Protein AF-A0A3N5UHP5-F1 (afdb_monomer_lite)

Foldseek 3Di:
DQQDDDPLPQQAQSNWWQKQNATDRPSPDDPVVSVPIDIGWLVNQAPDDVGHHLLVVLCVVLVVDDPSRQVRRLSNLLVSVCVVPLQDDLVSSVVSCNRHDDDPDPCPSNSRSSNSSSVVVD

Sequence (122 aa):
TGTHVGCEHGVCGACTILFDGESMRSCLIFAVQADGHQIRTVEGLAKDKDNLHPLQQSFWEAHGLQCGYCTPGILMTLIPFLEQNPHPTEDDIRHALSGNLCRCTGYQHIVDAVKLAAEKMR

Radius of gyration: 13.66 Å; chains: 1; bounding box: 38×26×30 Å

Structure (mmCIF, N/CA/C/O backbone):
data_AF-A0A3N5UHP5-F1
#
_entry.id   AF-A0A3N5UHP5-F1
#
loop_
_atom_site.group_PDB
_atom_site.id
_atom_site.type_symbol
_atom_site.label_atom_id
_atom_site.label_alt_id
_atom_site.label_comp_id
_atom_site.label_asym_id
_atom_site.label_entity_id
_atom_site.label_seq_id
_atom_site.pdbx_PDB_ins_code
_atom_site.Cartn_x
_atom_site.Cartn_y
_atom_site.Cartn_z
_atom_site.occupancy
_atom_site.B_iso_or_equiv
_atom_site.auth_seq_id
_atom_site.auth_comp_id
_atom_site.auth_asym_id
_atom_site.auth_atom_id
_atom_site.pdbx_PDB_model_num
ATOM 1 N N . THR A 1 1 ? -10.039 10.467 4.864 1.00 86.94 1 THR A N 1
ATOM 2 C CA . THR A 1 1 ? -10.816 9.721 3.848 1.00 86.94 1 THR A CA 1
ATOM 3 C C . THR A 1 1 ? -9.875 9.189 2.776 1.00 86.94 1 THR A C 1
ATOM 5 O O . THR A 1 1 ? -10.034 9.508 1.607 1.00 86.94 1 THR A O 1
ATOM 8 N N . GLY A 1 2 ? -8.859 8.418 3.172 1.00 96.69 2 GLY A N 1
ATOM 9 C CA . GLY A 1 2 ? -7.770 7.974 2.302 1.00 96.69 2 GLY A CA 1
ATOM 10 C C . GLY A 1 2 ? -8.020 6.635 1.612 1.00 96.69 2 GLY A C 1
ATOM 11 O O . GLY A 1 2 ? -7.409 6.363 0.590 1.00 96.69 2 GLY A O 1
ATOM 12 N N . THR A 1 3 ? -8.926 5.796 2.114 1.00 98.50 3 THR A N 1
ATOM 13 C CA . THR A 1 3 ? -9.341 4.591 1.372 1.00 98.50 3 THR A CA 1
ATOM 14 C C . THR A 1 3 ? -10.289 5.007 0.248 1.00 98.50 3 THR A C 1
ATOM 16 O O . THR A 1 3 ? -11.308 5.645 0.516 1.00 98.50 3 THR A O 1
ATOM 19 N N . HIS A 1 4 ? -9.959 4.675 -1.002 1.00 98.62 4 HIS A N 1
ATOM 20 C CA . HIS A 1 4 ? -10.664 5.187 -2.179 1.00 98.62 4 HIS A CA 1
ATOM 21 C C . HIS A 1 4 ? -11.450 4.109 -2.935 1.00 98.62 4 HIS A C 1
ATOM 23 O O . HIS A 1 4 ? -11.093 2.932 -2.944 1.00 98.62 4 HIS A O 1
ATOM 29 N N . VAL A 1 5 ? -12.494 4.534 -3.650 1.00 98.25 5 VAL A N 1
ATOM 30 C CA . VAL A 1 5 ? -13.303 3.679 -4.527 1.00 98.25 5 VAL A CA 1
ATOM 31 C C . VAL A 1 5 ? -12.918 3.941 -5.981 1.00 98.25 5 VAL A C 1
ATOM 33 O O . VAL A 1 5 ? -13.265 4.974 -6.535 1.00 98.25 5 VAL A O 1
ATOM 36 N N . GLY A 1 6 ? -12.190 3.010 -6.603 1.00 97.88 6 GLY A N 1
ATOM 37 C CA . GLY A 1 6 ? -11.745 3.167 -7.996 1.00 97.88 6 GLY A CA 1
ATOM 38 C C . GLY A 1 6 ? -12.498 2.330 -9.034 1.00 97.88 6 GLY A C 1
ATOM 39 O O . GLY A 1 6 ? -12.565 2.729 -10.190 1.00 97.88 6 GLY A O 1
ATOM 40 N N . CYS A 1 7 ? -13.017 1.156 -8.657 1.00 98.06 7 CYS A N 1
ATOM 41 C CA . CYS A 1 7 ? -13.576 0.198 -9.624 1.00 98.06 7 CYS A CA 1
ATOM 42 C C . CYS A 1 7 ? -14.786 -0.612 -9.128 1.00 98.06 7 CYS A C 1
ATOM 44 O O . CYS A 1 7 ? -15.544 -1.097 -9.951 1.00 98.06 7 CYS A O 1
ATOM 46 N N . GLU A 1 8 ? -14.946 -0.797 -7.809 1.00 95.88 8 GLU A N 1
ATOM 47 C CA . GLU A 1 8 ? -16.082 -1.525 -7.193 1.00 95.88 8 GLU A CA 1
ATOM 48 C C . GL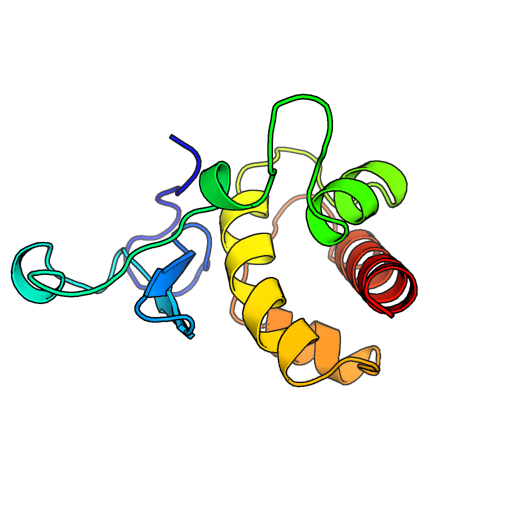U A 1 8 ? -16.180 -3.038 -7.485 1.00 95.88 8 GLU A C 1
ATOM 50 O O . GLU A 1 8 ? -17.163 -3.680 -7.140 1.00 95.88 8 GLU A O 1
ATOM 55 N N . HIS A 1 9 ? -15.137 -3.642 -8.057 1.00 97.12 9 HIS A N 1
ATOM 56 C CA . HIS A 1 9 ? -15.098 -5.075 -8.395 1.00 97.12 9 HIS A CA 1
ATOM 57 C C . HIS A 1 9 ? -13.727 -5.725 -8.114 1.00 97.12 9 HIS A C 1
ATOM 59 O O . HIS A 1 9 ? -13.351 -6.719 -8.725 1.00 97.12 9 HIS A O 1
ATOM 65 N N . GLY A 1 10 ? -12.945 -5.142 -7.195 1.00 97.31 10 GLY A N 1
ATOM 66 C CA . GLY A 1 10 ? -11.691 -5.719 -6.679 1.00 97.31 10 GLY A CA 1
ATOM 67 C C . GLY A 1 10 ? -10.435 -5.575 -7.545 1.00 97.31 10 GLY A C 1
ATOM 68 O O . GLY A 1 10 ? -9.342 -5.867 -7.059 1.00 97.31 10 GLY A O 1
ATOM 69 N N . VAL A 1 11 ? -10.558 -5.084 -8.781 1.00 98.06 11 VAL A N 1
ATOM 70 C CA . VAL A 1 11 ? -9.462 -5.065 -9.767 1.00 98.06 11 VAL A CA 1
ATOM 71 C C . VAL A 1 11 ? -8.389 -4.011 -9.471 1.00 98.06 11 VAL A C 1
ATOM 73 O O . VAL A 1 11 ? -7.203 -4.307 -9.545 1.00 98.06 11 VAL A O 1
ATOM 76 N N . CYS A 1 12 ? -8.771 -2.768 -9.150 1.00 98.50 12 CYS A N 1
ATOM 77 C CA . CYS A 1 12 ? -7.809 -1.654 -9.120 1.00 98.50 12 CYS A CA 1
ATOM 78 C C . CYS A 1 12 ? -6.958 -1.547 -7.846 1.00 98.50 12 CYS A C 1
ATOM 80 O O . CYS A 1 12 ? -5.952 -0.845 -7.847 1.00 98.50 12 CYS A O 1
ATOM 82 N N . GLY A 1 13 ? -7.397 -2.150 -6.741 1.00 98.62 13 GLY A N 1
ATOM 83 C CA . GLY A 1 13 ?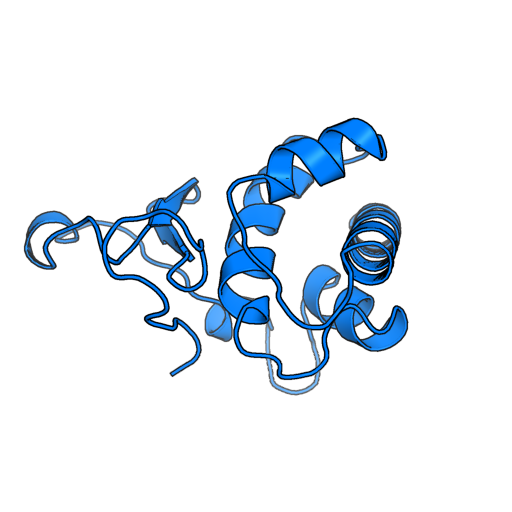 -6.711 -2.084 -5.448 1.00 98.62 13 GLY A CA 1
ATOM 84 C C . GLY A 1 13 ? -6.713 -0.743 -4.703 1.00 98.62 13 GLY A C 1
ATOM 85 O O . GLY A 1 13 ? -6.249 -0.694 -3.567 1.00 98.62 13 GLY A O 1
ATOM 86 N N . ALA A 1 14 ? -7.321 0.322 -5.233 1.00 98.81 14 ALA A N 1
ATOM 87 C CA . ALA A 1 14 ? -7.400 1.622 -4.543 1.00 98.81 14 ALA A CA 1
ATOM 88 C C . ALA A 1 14 ? -8.141 1.576 -3.184 1.00 98.81 14 ALA A C 1
ATOM 90 O O . ALA A 1 14 ? -7.926 2.432 -2.328 1.00 98.81 14 ALA A O 1
ATOM 91 N N . CYS A 1 15 ? -8.980 0.556 -2.984 1.00 98.75 15 CYS A N 1
ATOM 92 C CA . CYS A 1 15 ? -9.781 0.338 -1.777 1.00 98.75 15 CYS A CA 1
ATOM 93 C C . CYS A 1 15 ? -9.096 -0.554 -0.725 1.00 98.75 15 CYS A C 1
ATOM 95 O O . CYS A 1 15 ? -9.767 -1.028 0.194 1.00 98.75 15 CYS A O 1
ATOM 97 N N . THR A 1 16 ? -7.807 -0.863 -0.890 1.00 98.88 16 THR A N 1
ATOM 98 C CA . THR A 1 16 ? -7.113 -1.806 -0.001 1.00 98.88 16 THR A CA 1
ATOM 99 C C . THR A 1 16 ? -6.978 -1.247 1.408 1.00 98.88 16 THR A C 1
ATOM 101 O O . THR A 1 16 ? -6.523 -0.121 1.599 1.00 98.88 16 THR A O 1
ATOM 104 N N . ILE A 1 17 ? -7.353 -2.073 2.375 1.00 98.75 17 ILE A N 1
ATOM 105 C CA . ILE A 1 17 ? -7.191 -1.874 3.817 1.00 98.75 17 ILE A CA 1
ATOM 106 C C . ILE A 1 17 ? -6.407 -3.059 4.386 1.00 98.75 17 ILE A C 1
ATOM 108 O O . ILE A 1 17 ? -6.236 -4.062 3.691 1.00 98.75 17 ILE A O 1
ATOM 112 N N . LEU A 1 18 ? -5.975 -2.968 5.643 1.00 98.69 18 LEU A N 1
ATOM 113 C CA . LEU A 1 18 ? -5.608 -4.156 6.412 1.00 98.69 18 LEU A CA 1
ATOM 114 C C . LEU A 1 18 ? -6.812 -4.607 7.227 1.00 98.69 18 LEU A C 1
ATOM 116 O O . LEU A 1 18 ? -7.406 -3.796 7.940 1.00 98.69 18 LEU A O 1
ATOM 120 N N . PHE A 1 19 ? -7.140 -5.884 7.108 1.00 98.44 19 PHE A N 1
ATOM 121 C CA . PHE A 1 19 ? -8.202 -6.575 7.819 1.00 98.44 19 PHE A CA 1
ATOM 122 C C . PHE A 1 19 ? -7.544 -7.709 8.607 1.00 98.44 19 PHE A C 1
ATOM 124 O O . PHE A 1 19 ? -7.004 -8.635 8.009 1.00 98.44 19 PHE A O 1
ATOM 131 N N . ASP A 1 20 ? -7.488 -7.569 9.931 1.00 97.81 20 ASP A N 1
ATOM 132 C CA . ASP A 1 20 ? -6.703 -8.427 10.833 1.00 97.81 20 ASP A CA 1
ATOM 133 C C . ASP A 1 20 ? -5.226 -8.573 10.420 1.00 97.81 20 ASP A C 1
ATOM 135 O O . ASP A 1 20 ? -4.623 -9.637 10.515 1.00 97.81 20 ASP A O 1
ATOM 139 N N . GLY A 1 21 ? -4.634 -7.475 9.942 1.00 97.06 21 GLY A N 1
ATOM 140 C CA . GLY A 1 21 ? -3.235 -7.430 9.500 1.00 97.06 21 GLY A CA 1
ATOM 141 C C . GLY A 1 21 ? -3.007 -7.844 8.043 1.00 97.06 21 GLY A C 1
ATOM 142 O O . GLY A 1 21 ? -1.960 -7.520 7.494 1.00 97.06 21 GLY A O 1
ATOM 143 N N . GLU A 1 22 ? -3.994 -8.447 7.379 1.00 97.06 22 GLU A N 1
ATOM 144 C CA . GLU A 1 22 ? -3.882 -8.897 5.988 1.00 97.06 22 GLU A CA 1
ATOM 145 C C . GLU A 1 22 ? -4.476 -7.888 5.001 1.00 97.06 22 GLU A C 1
ATOM 147 O O . GLU A 1 22 ? -5.495 -7.244 5.264 1.00 97.06 22 GLU A O 1
ATOM 152 N N . SER A 1 23 ? -3.863 -7.746 3.823 1.00 97.62 23 SER A N 1
ATOM 153 C CA . SER A 1 23 ? -4.367 -6.825 2.798 1.00 97.62 23 SER A CA 1
ATOM 154 C C . SER A 1 23 ? -5.680 -7.330 2.185 1.00 97.62 23 SER A C 1
ATOM 156 O O . SER A 1 23 ? -5.746 -8.449 1.679 1.00 97.62 23 SER A O 1
ATOM 158 N N . MET A 1 24 ? -6.725 -6.497 2.183 1.00 97.88 24 MET A N 1
ATOM 159 C CA . MET A 1 24 ? -8.058 -6.875 1.698 1.00 97.88 24 MET A CA 1
ATOM 160 C C . MET A 1 24 ? -8.734 -5.752 0.902 1.00 97.88 24 MET A C 1
ATOM 162 O O . MET A 1 24 ? -8.559 -4.564 1.178 1.00 97.88 24 MET A O 1
ATOM 166 N N . ARG A 1 25 ? -9.548 -6.123 -0.097 1.00 98.38 25 ARG A N 1
ATOM 167 C CA . ARG A 1 25 ? -10.371 -5.185 -0.878 1.00 98.38 25 ARG A CA 1
ATOM 168 C C . ARG A 1 25 ? -11.627 -4.805 -0.102 1.00 98.38 25 ARG A C 1
ATOM 170 O O . ARG A 1 25 ? -12.580 -5.577 -0.075 1.00 98.38 25 ARG A O 1
ATOM 177 N N . SER A 1 26 ? -11.677 -3.589 0.438 1.00 98.44 26 SER A N 1
ATOM 178 C CA . SER A 1 26 ? -12.860 -3.147 1.193 1.00 98.44 26 SER A CA 1
ATOM 179 C C . SER A 1 26 ? -14.137 -3.077 0.341 1.00 98.44 26 SER A C 1
ATOM 181 O O . SER A 1 26 ? -15.225 -3.285 0.860 1.00 98.44 26 SER A O 1
ATOM 183 N N . CYS A 1 27 ? -14.026 -2.870 -0.979 1.00 98.38 27 CYS A N 1
ATOM 184 C CA . CYS A 1 27 ? -15.196 -2.861 -1.871 1.00 98.38 27 CYS A CA 1
ATOM 185 C C . CYS A 1 27 ? -15.869 -4.232 -2.068 1.00 98.38 27 CYS A C 1
ATOM 187 O O . CYS A 1 27 ? -16.943 -4.283 -2.656 1.00 98.38 27 CYS A O 1
ATOM 189 N N . LEU A 1 28 ? -15.250 -5.329 -1.614 1.00 98.00 28 LEU A N 1
ATOM 190 C CA . LEU A 1 28 ? -15.770 -6.693 -1.770 1.00 98.00 28 LEU A CA 1
ATOM 191 C C . LEU A 1 28 ? -16.234 -7.323 -0.450 1.00 98.00 28 LEU A C 1
ATOM 193 O O . LEU A 1 28 ? -16.516 -8.519 -0.418 1.00 98.00 28 LEU A O 1
ATOM 197 N N . ILE A 1 29 ? -16.314 -6.541 0.626 1.00 97.31 29 ILE A N 1
ATOM 198 C CA . ILE A 1 29 ? -16.825 -6.999 1.919 1.00 97.31 29 ILE A CA 1
ATOM 199 C C . ILE A 1 29 ? -18.025 -6.157 2.332 1.00 97.31 29 ILE A C 1
ATOM 201 O O . ILE A 1 29 ? -18.070 -4.946 2.110 1.00 97.31 29 ILE A O 1
ATOM 205 N N . PHE A 1 30 ? -19.007 -6.791 2.963 1.00 98.00 30 PHE A N 1
ATOM 206 C CA . PHE A 1 30 ? -20.083 -6.061 3.616 1.00 98.00 30 PHE A CA 1
ATOM 207 C C . PHE A 1 30 ? -19.615 -5.535 4.969 1.00 98.00 30 PHE A C 1
ATOM 209 O O . PHE A 1 30 ? -18.896 -6.216 5.694 1.00 98.00 30 PHE A O 1
ATOM 216 N N . ALA A 1 31 ? -20.104 -4.359 5.363 1.00 98.00 31 ALA A N 1
ATOM 217 C CA . ALA A 1 31 ? -19.758 -3.765 6.654 1.00 98.00 31 ALA A CA 1
ATOM 218 C C . ALA A 1 31 ? -20.089 -4.687 7.844 1.00 98.00 31 ALA A C 1
ATOM 220 O O . ALA A 1 31 ? -19.325 -4.750 8.797 1.00 98.00 31 ALA A O 1
ATOM 221 N N . VAL A 1 32 ? -21.181 -5.460 7.769 1.00 98.25 32 VAL A N 1
ATOM 222 C CA . VAL A 1 32 ? -21.550 -6.435 8.815 1.00 98.25 32 VAL A CA 1
ATOM 223 C C . VAL A 1 32 ? -20.540 -7.578 8.953 1.00 98.25 32 VAL A C 1
ATOM 225 O O . VAL A 1 32 ? -20.389 -8.130 10.033 1.00 98.25 32 VAL A O 1
ATOM 228 N N . GLN A 1 33 ? -19.815 -7.922 7.884 1.00 98.00 33 GLN A N 1
ATOM 229 C CA . GLN A 1 33 ? -18.763 -8.941 7.941 1.00 98.00 33 GLN A CA 1
ATOM 230 C C . GLN A 1 33 ? -17.497 -8.428 8.631 1.00 98.00 33 GLN A C 1
ATOM 232 O O . GLN A 1 33 ? -16.642 -9.230 8.974 1.00 98.00 33 GLN A O 1
ATOM 237 N N . ALA A 1 34 ? -17.367 -7.112 8.821 1.00 97.69 34 ALA A N 1
ATOM 238 C CA . ALA A 1 34 ? -16.264 -6.509 9.556 1.00 97.69 34 ALA A CA 1
ATOM 239 C C . ALA A 1 34 ? -16.527 -6.409 11.068 1.00 97.69 34 ALA A C 1
ATOM 241 O O . ALA A 1 34 ? -15.669 -5.912 11.796 1.00 97.69 34 ALA A O 1
ATOM 242 N N . ASP A 1 35 ? -17.698 -6.841 11.548 1.00 98.19 35 ASP A N 1
ATOM 243 C CA . ASP A 1 35 ? -18.005 -6.813 12.976 1.00 98.19 35 ASP A CA 1
ATOM 244 C C . ASP A 1 35 ? -17.016 -7.686 13.764 1.00 98.19 35 ASP A C 1
ATOM 246 O O . ASP A 1 35 ? -16.731 -8.822 13.388 1.00 98.19 35 ASP A O 1
ATOM 250 N N . GLY A 1 36 ? -16.454 -7.131 14.838 1.00 98.19 36 GLY A N 1
ATOM 251 C CA . GLY A 1 36 ? -15.427 -7.785 15.656 1.00 98.19 36 GLY A CA 1
ATOM 252 C C . GLY A 1 36 ? -14.012 -7.856 15.057 1.00 98.19 36 GLY A C 1
ATOM 253 O O . GLY A 1 36 ? -13.107 -8.298 15.762 1.00 98.19 36 GLY A O 1
ATOM 254 N N . HIS A 1 37 ? -13.791 -7.397 13.821 1.00 98.44 37 HIS A N 1
ATOM 255 C CA . HIS A 1 37 ? -12.482 -7.438 13.158 1.00 98.44 37 HIS A CA 1
ATOM 256 C C . HIS A 1 37 ? -11.695 -6.129 13.285 1.00 98.44 37 HIS A C 1
ATOM 258 O O . HIS A 1 37 ? -12.257 -5.037 13.408 1.00 98.44 37 HIS A O 1
ATOM 264 N N . GLN A 1 38 ? -10.364 -6.222 13.224 1.00 98.31 38 GLN A N 1
ATOM 265 C CA . GLN A 1 38 ? -9.494 -5.054 13.267 1.00 98.31 38 GLN A CA 1
ATOM 266 C C . GLN A 1 38 ? -9.248 -4.511 11.857 1.00 98.31 38 GLN A C 1
ATOM 268 O O . GLN A 1 38 ? -8.665 -5.179 11.005 1.00 98.31 38 GLN A O 1
ATOM 273 N N . ILE A 1 39 ? -9.611 -3.245 11.636 1.00 98.31 39 ILE A N 1
ATOM 274 C CA . ILE A 1 39 ? -9.321 -2.530 10.390 1.00 98.31 39 ILE A CA 1
ATOM 275 C C . ILE A 1 39 ? -8.234 -1.481 10.621 1.00 98.31 39 ILE A C 1
ATOM 277 O O . ILE A 1 39 ? -8.330 -0.657 11.532 1.00 98.31 39 ILE A O 1
ATOM 281 N N . ARG A 1 40 ? -7.230 -1.453 9.740 1.00 98.31 40 ARG A N 1
ATOM 282 C CA . ARG A 1 40 ? -6.255 -0.356 9.639 1.00 98.31 40 ARG A CA 1
ATOM 283 C C . ARG A 1 40 ? -6.227 0.193 8.215 1.00 98.31 40 ARG A C 1
ATOM 285 O O . ARG A 1 40 ? -6.180 -0.558 7.243 1.00 98.31 40 ARG A O 1
ATOM 292 N N . THR A 1 41 ? -6.230 1.517 8.097 1.00 98.62 41 THR A N 1
ATOM 293 C CA . THR A 1 41 ? -6.151 2.247 6.823 1.00 98.62 41 THR A CA 1
ATOM 294 C C . THR A 1 41 ? -4.851 3.047 6.734 1.00 98.62 41 THR A C 1
ATOM 296 O O . THR A 1 41 ? -4.054 3.063 7.677 1.00 98.62 41 THR A O 1
ATOM 299 N N . VAL A 1 42 ? -4.640 3.745 5.611 1.00 98.31 42 VAL A N 1
ATOM 300 C CA . VAL A 1 42 ? -3.439 4.569 5.382 1.00 98.31 42 VAL A CA 1
ATOM 301 C C . VAL A 1 42 ? -3.245 5.641 6.460 1.00 98.31 42 VAL A C 1
ATOM 303 O O . VAL A 1 42 ? -2.113 5.958 6.820 1.00 98.31 42 VAL A O 1
ATOM 306 N N . GLU A 1 43 ? -4.338 6.173 7.014 1.00 97.56 43 GLU A N 1
ATOM 307 C CA . GLU A 1 43 ? -4.302 7.158 8.096 1.00 97.56 43 GLU A CA 1
ATOM 308 C C . GLU A 1 43 ? -3.658 6.609 9.376 1.00 97.56 43 GLU A C 1
ATOM 310 O O . GLU A 1 43 ? -3.118 7.380 10.161 1.00 97.56 43 GLU A O 1
ATOM 315 N N . GLY A 1 44 ? -3.675 5.288 9.572 1.00 96.75 44 GLY A N 1
ATOM 316 C CA . GLY A 1 44 ? -3.072 4.625 10.726 1.00 96.75 44 GLY A CA 1
ATOM 317 C C . GLY A 1 44 ? -1.599 4.247 10.549 1.00 96.75 44 GLY A C 1
ATOM 318 O O . GLY A 1 44 ? -1.079 3.505 11.382 1.00 96.75 44 GLY A O 1
ATOM 319 N N . LEU A 1 45 ? -0.933 4.646 9.457 1.00 96.31 45 LEU A N 1
ATOM 320 C CA . LEU A 1 45 ? 0.477 4.306 9.214 1.00 96.31 45 LEU A CA 1
ATOM 321 C C . LEU A 1 45 ? 1.450 5.219 9.961 1.00 96.31 45 LEU A C 1
ATOM 323 O O . LEU A 1 45 ? 2.382 4.724 10.593 1.00 96.31 45 LEU A O 1
ATOM 327 N N . ALA A 1 46 ? 1.233 6.530 9.885 1.00 94.94 46 ALA A N 1
ATOM 328 C CA . ALA A 1 46 ? 2.063 7.507 10.573 1.00 94.94 46 ALA A CA 1
ATOM 329 C C . ALA A 1 46 ? 1.761 7.492 12.079 1.00 94.94 46 ALA A C 1
ATOM 331 O O . ALA A 1 46 ? 0.606 7.332 12.480 1.00 94.94 46 ALA A O 1
ATOM 332 N N . LYS A 1 47 ? 2.789 7.674 12.917 1.00 87.81 47 LYS A N 1
ATOM 333 C CA . LYS A 1 47 ? 2.590 7.806 14.374 1.00 87.81 47 LYS A CA 1
ATOM 334 C C . LYS A 1 47 ? 1.919 9.137 14.715 1.00 87.81 47 LYS A C 1
ATOM 336 O O . LYS A 1 47 ? 1.078 9.199 15.607 1.00 87.81 47 LYS A O 1
ATOM 341 N N . ASP A 1 48 ? 2.296 10.181 13.984 1.00 91.25 48 ASP A N 1
ATOM 342 C CA . ASP A 1 48 ? 1.772 11.539 14.080 1.00 91.25 48 ASP A CA 1
ATOM 343 C C . ASP A 1 48 ? 2.034 12.296 12.760 1.00 91.25 48 ASP A C 1
ATOM 345 O O . ASP A 1 48 ? 2.387 11.691 11.747 1.00 91.25 48 ASP A O 1
ATOM 349 N N . LYS A 1 49 ? 1.818 13.618 12.746 1.00 84.25 49 LYS A N 1
ATOM 350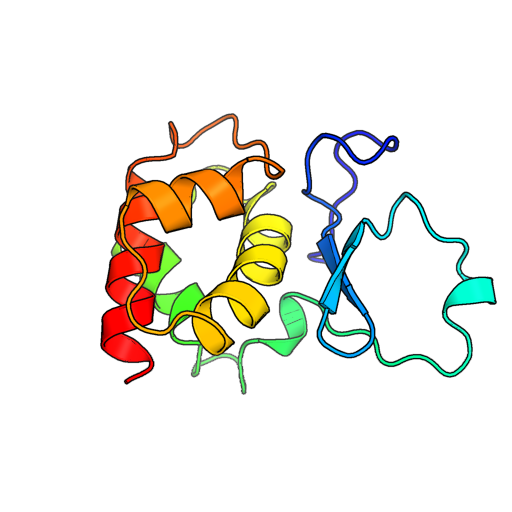 C CA . LYS A 1 49 ? 1.946 14.452 11.539 1.00 84.25 49 LYS A CA 1
ATOM 351 C C . LYS A 1 49 ? 3.381 14.600 11.029 1.00 84.25 49 LYS A C 1
ATOM 353 O O . LYS A 1 49 ? 3.552 14.854 9.841 1.00 84.25 49 LYS A O 1
ATOM 358 N N . ASP A 1 50 ? 4.366 14.452 11.906 1.00 90.00 50 ASP A N 1
ATOM 359 C CA . ASP A 1 50 ? 5.777 14.693 11.608 1.00 90.00 50 ASP A CA 1
ATOM 360 C C . ASP A 1 50 ? 6.548 13.373 11.431 1.00 90.00 50 ASP A C 1
ATOM 362 O O . ASP A 1 50 ? 7.621 13.343 10.832 1.00 90.00 50 ASP A O 1
ATOM 366 N N . ASN A 1 51 ? 5.977 12.259 11.900 1.00 93.44 51 ASN A N 1
ATOM 367 C CA . ASN A 1 51 ? 6.581 10.931 11.872 1.00 93.44 51 ASN A CA 1
ATOM 368 C C . ASN A 1 51 ? 5.828 9.987 10.924 1.00 93.44 51 ASN A C 1
ATOM 370 O O . ASN A 1 51 ? 5.026 9.141 11.345 1.00 93.44 51 ASN A O 1
ATOM 374 N N . LEU A 1 52 ? 6.124 10.122 9.627 1.00 96.50 52 LEU A N 1
ATOM 375 C CA . LEU A 1 52 ? 5.645 9.213 8.586 1.00 96.50 52 LEU A CA 1
ATOM 376 C C . LEU A 1 52 ? 6.206 7.798 8.770 1.00 96.50 52 LEU A C 1
ATOM 378 O O . LEU A 1 52 ? 7.347 7.602 9.190 1.00 96.50 52 LEU A O 1
ATOM 382 N N . HIS A 1 53 ? 5.415 6.796 8.386 1.00 97.50 53 HIS A N 1
ATOM 383 C CA . HIS A 1 53 ? 5.919 5.430 8.264 1.00 97.50 53 HIS A CA 1
ATOM 384 C C . HIS A 1 53 ? 7.068 5.383 7.236 1.00 97.50 53 HIS A C 1
ATOM 386 O O . HIS A 1 53 ? 6.950 6.058 6.206 1.00 97.50 53 HIS A O 1
ATOM 392 N N . PRO A 1 54 ? 8.128 4.564 7.417 1.00 97.81 54 PRO A N 1
ATOM 393 C CA . PRO A 1 54 ? 9.235 4.471 6.458 1.00 97.81 54 PRO A CA 1
ATOM 394 C C . PRO A 1 54 ? 8.780 4.289 5.006 1.00 97.81 54 PRO A C 1
ATOM 396 O O . PRO A 1 54 ? 9.295 4.941 4.106 1.00 97.81 54 PRO A O 1
ATOM 399 N N . LEU A 1 55 ? 7.738 3.484 4.785 1.00 98.00 55 LEU A N 1
ATOM 400 C CA . LEU A 1 55 ? 7.121 3.315 3.468 1.00 98.00 55 LEU A CA 1
ATOM 401 C C . LEU A 1 55 ? 6.497 4.608 2.903 1.00 98.00 55 LEU A C 1
ATOM 403 O O . LEU A 1 55 ? 6.710 4.926 1.737 1.00 98.00 55 LEU A O 1
ATOM 407 N N . GLN A 1 56 ? 5.755 5.377 3.709 1.00 98.31 56 GLN A N 1
ATOM 408 C CA . GLN A 1 56 ? 5.191 6.666 3.278 1.00 98.31 56 GLN A CA 1
ATOM 409 C C . GLN A 1 56 ? 6.304 7.660 2.931 1.00 98.31 56 GLN A C 1
ATOM 411 O O . GLN A 1 56 ? 6.250 8.318 1.893 1.00 98.31 56 GLN A O 1
ATOM 416 N N . GLN A 1 57 ? 7.333 7.719 3.778 1.00 98.06 57 GLN A N 1
ATOM 417 C CA . GLN A 1 57 ? 8.501 8.567 3.581 1.00 98.06 57 GLN A CA 1
ATOM 418 C C . GLN A 1 57 ? 9.239 8.211 2.281 1.00 98.06 57 GLN A C 1
ATOM 420 O O . GLN A 1 57 ? 9.568 9.092 1.491 1.00 98.06 57 GLN A O 1
ATOM 425 N N . SER A 1 58 ? 9.452 6.922 2.009 1.00 98.69 58 SER A N 1
ATOM 426 C CA . SER A 1 58 ? 10.108 6.472 0.778 1.00 98.69 58 SER A CA 1
ATOM 427 C C . SER A 1 58 ? 9.297 6.771 -0.483 1.00 98.69 58 SER A C 1
ATOM 429 O O . SER A 1 58 ? 9.884 7.092 -1.512 1.00 98.69 58 SER A O 1
ATOM 431 N N . PHE A 1 59 ? 7.961 6.725 -0.427 1.00 98.62 59 PHE A N 1
ATOM 432 C CA . PHE A 1 59 ? 7.116 7.154 -1.550 1.00 98.62 59 PHE A CA 1
ATOM 433 C C . PHE A 1 59 ? 7.270 8.645 -1.852 1.00 98.62 59 PHE A C 1
ATOM 435 O O . PHE A 1 59 ? 7.250 9.030 -3.020 1.00 98.62 59 PHE A O 1
ATOM 442 N N . TRP A 1 60 ? 7.428 9.479 -0.824 1.00 97.88 60 TRP A N 1
ATOM 443 C CA . TRP A 1 60 ? 7.697 10.902 -1.011 1.00 97.88 60 TRP A CA 1
ATOM 444 C C . TRP A 1 60 ? 9.078 11.138 -1.635 1.00 97.88 60 TRP A C 1
ATOM 446 O O . TRP A 1 60 ? 9.176 11.814 -2.658 1.00 97.88 60 TRP A O 1
ATOM 456 N N . GLU A 1 61 ? 10.124 10.526 -1.076 1.00 98.56 61 GLU A N 1
ATOM 457 C CA . GLU A 1 61 ? 11.511 10.711 -1.524 1.00 98.56 61 GLU A CA 1
ATOM 458 C C . GLU A 1 61 ? 11.778 10.168 -2.931 1.00 98.56 61 GLU A C 1
ATOM 460 O O . GLU A 1 61 ? 12.486 10.801 -3.708 1.00 98.56 61 GLU A O 1
ATOM 465 N N . ALA A 1 62 ? 11.202 9.016 -3.280 1.00 98.56 62 ALA A N 1
ATOM 466 C CA . ALA A 1 62 ? 11.414 8.376 -4.578 1.00 98.56 62 ALA A CA 1
ATOM 467 C C . ALA A 1 62 ? 10.386 8.798 -5.642 1.00 98.56 62 ALA A C 1
ATOM 469 O O . ALA A 1 62 ? 10.327 8.190 -6.707 1.00 98.56 62 ALA A O 1
ATOM 470 N N . HIS A 1 63 ? 9.552 9.808 -5.364 1.00 98.38 63 HIS A N 1
ATOM 471 C CA . HIS A 1 63 ? 8.473 10.247 -6.258 1.00 98.38 63 HIS A CA 1
ATOM 472 C C . HIS A 1 63 ? 7.511 9.108 -6.659 1.00 98.38 63 HIS A C 1
ATOM 474 O O . HIS A 1 63 ? 7.006 9.042 -7.781 1.00 98.38 63 HIS A O 1
ATOM 480 N N . GLY A 1 64 ? 7.211 8.214 -5.712 1.00 98.50 64 GLY A N 1
ATOM 481 C CA . GLY A 1 64 ? 6.343 7.045 -5.886 1.00 98.50 64 GLY A CA 1
ATOM 482 C C . GLY A 1 64 ? 4.853 7.367 -6.066 1.00 98.50 64 GLY A C 1
ATOM 483 O O . GLY A 1 64 ? 4.027 6.458 -6.138 1.00 98.50 64 GLY A O 1
ATOM 484 N N . LEU A 1 65 ? 4.472 8.645 -6.144 1.00 98.44 65 LEU A N 1
ATOM 485 C CA . LEU A 1 65 ? 3.105 9.084 -6.412 1.00 98.44 65 LEU A CA 1
ATOM 486 C C . LEU A 1 65 ? 3.058 10.327 -7.310 1.00 98.44 65 LEU A C 1
ATOM 488 O O . LEU A 1 65 ? 3.991 11.119 -7.353 1.00 98.44 65 LEU A O 1
ATOM 492 N N . GLN A 1 66 ? 1.924 10.505 -7.993 1.00 98.62 66 GLN A N 1
ATOM 493 C CA . GLN A 1 66 ? 1.586 11.731 -8.727 1.00 98.62 66 GLN A CA 1
ATOM 494 C C . GLN A 1 66 ? 0.207 12.237 -8.292 1.00 98.62 66 GLN A C 1
ATOM 496 O O . GLN A 1 66 ? 0.114 12.988 -7.330 1.00 98.6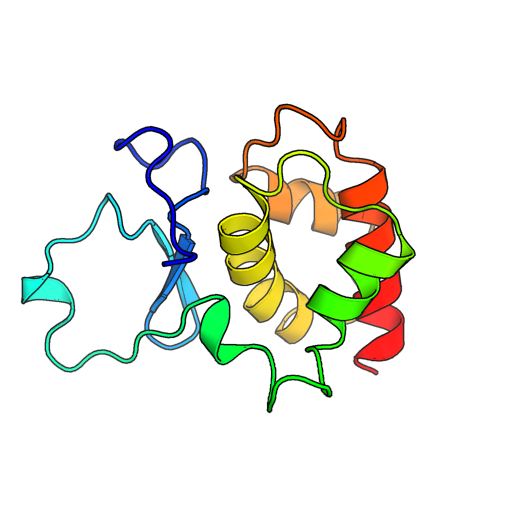2 66 GLN A O 1
ATOM 501 N N . CYS A 1 67 ? -0.885 11.758 -8.911 1.00 98.56 67 CYS A N 1
ATOM 502 C CA . CYS A 1 67 ? -2.245 12.164 -8.523 1.00 98.56 67 CYS A CA 1
ATOM 503 C C . CYS A 1 67 ? -2.637 11.729 -7.098 1.00 98.56 67 CYS A C 1
ATOM 505 O O . CYS A 1 67 ? -3.625 12.213 -6.559 1.00 98.56 67 CYS A O 1
ATOM 507 N N . GLY A 1 68 ? -1.904 10.777 -6.511 1.00 98.56 68 GLY A N 1
ATOM 508 C CA . GLY A 1 68 ? -2.105 10.293 -5.144 1.00 98.56 68 GLY A CA 1
ATOM 509 C C . GLY A 1 68 ? -3.272 9.318 -4.955 1.00 98.56 68 GLY A C 1
ATOM 510 O O . GLY A 1 68 ? -3.373 8.702 -3.901 1.00 98.56 68 GLY A O 1
ATOM 511 N N . TYR A 1 69 ? -4.134 9.121 -5.956 1.00 98.81 69 TYR A N 1
ATOM 512 C CA . TYR A 1 69 ? -5.383 8.369 -5.780 1.00 98.81 69 TYR A CA 1
ATOM 513 C C . TYR A 1 69 ? -5.172 6.882 -5.451 1.00 98.81 69 TYR A C 1
ATOM 515 O O . TYR A 1 69 ? -5.830 6.335 -4.571 1.00 98.81 69 TYR A O 1
ATOM 523 N N . CYS A 1 70 ? -4.234 6.217 -6.127 1.00 98.81 70 CYS A N 1
ATOM 524 C CA . CYS A 1 70 ? -3.918 4.806 -5.876 1.00 98.81 70 CYS A CA 1
ATOM 525 C C . CYS A 1 70 ? -2.998 4.595 -4.664 1.00 98.81 70 CYS A C 1
ATOM 527 O O . CYS A 1 70 ? -2.870 3.472 -4.182 1.00 98.81 70 CYS A O 1
ATOM 529 N N . THR A 1 71 ? -2.333 5.654 -4.190 1.00 98.81 71 THR A N 1
ATOM 530 C CA . THR A 1 71 ? -1.247 5.560 -3.209 1.00 98.81 71 THR A CA 1
ATOM 531 C C . THR A 1 71 ? -1.686 4.908 -1.897 1.00 98.81 71 THR A C 1
ATOM 533 O O . THR A 1 71 ? -0.989 3.997 -1.462 1.00 98.81 71 THR A O 1
ATOM 536 N N . PRO A 1 72 ? -2.840 5.256 -1.293 1.00 98.81 72 PRO A N 1
ATOM 537 C CA . PRO A 1 72 ? -3.316 4.590 -0.082 1.00 98.81 72 PRO A CA 1
ATOM 538 C C . PRO A 1 72 ? -3.417 3.069 -0.220 1.00 98.81 72 PRO A C 1
ATOM 540 O O . PRO A 1 72 ? -2.833 2.346 0.580 1.00 98.81 72 PRO A O 1
ATOM 543 N N . GLY A 1 73 ? -4.086 2.579 -1.268 1.00 98.81 73 GLY A N 1
ATOM 544 C CA . GLY A 1 73 ? -4.271 1.143 -1.487 1.00 98.81 73 GLY A CA 1
ATOM 545 C C . GLY A 1 73 ? -2.962 0.395 -1.765 1.00 98.81 73 GLY A C 1
ATOM 546 O O . GLY A 1 73 ? -2.751 -0.706 -1.253 1.00 98.81 73 GLY A O 1
ATOM 547 N N . ILE A 1 74 ? -2.047 1.029 -2.505 1.00 98.88 74 ILE A N 1
ATOM 548 C CA . ILE A 1 74 ? -0.701 0.498 -2.743 1.00 98.88 74 ILE A CA 1
ATOM 549 C C . ILE A 1 74 ? 0.062 0.359 -1.423 1.00 98.88 74 ILE A C 1
ATOM 551 O O . ILE A 1 74 ? 0.602 -0.709 -1.147 1.00 98.88 74 ILE A O 1
ATOM 555 N N . LEU A 1 75 ? 0.068 1.401 -0.584 1.00 98.81 75 LEU A N 1
ATOM 556 C CA . LEU A 1 75 ? 0.733 1.358 0.719 1.00 98.81 75 LEU A CA 1
ATOM 557 C C . LEU A 1 75 ? 0.161 0.234 1.590 1.00 98.81 75 LEU A C 1
ATOM 559 O O . LEU A 1 75 ? 0.930 -0.565 2.111 1.00 98.81 75 LEU A O 1
ATOM 563 N N . MET A 1 76 ? -1.168 0.108 1.683 1.00 98.81 76 MET A N 1
ATOM 564 C CA . MET A 1 76 ? -1.796 -0.960 2.475 1.00 98.81 76 MET A CA 1
ATOM 565 C C . MET A 1 76 ? -1.521 -2.366 1.927 1.00 98.81 76 MET A C 1
ATOM 567 O O . MET A 1 76 ? -1.532 -3.318 2.694 1.00 98.81 76 MET A O 1
ATOM 571 N N . THR A 1 77 ? -1.246 -2.517 0.629 1.00 98.75 77 THR A N 1
ATOM 572 C CA . THR A 1 77 ? -0.798 -3.803 0.063 1.00 98.75 77 THR A CA 1
ATOM 573 C C . THR A 1 77 ? 0.640 -4.127 0.477 1.00 98.75 77 THR A C 1
ATOM 575 O O . THR A 1 77 ? 0.971 -5.272 0.764 1.00 98.75 77 THR A O 1
ATOM 578 N N . LEU A 1 78 ? 1.508 -3.116 0.500 1.00 98.62 78 LEU A N 1
ATOM 579 C CA . LEU A 1 78 ? 2.949 -3.291 0.677 1.00 98.62 78 LEU A CA 1
ATOM 580 C C . LEU A 1 78 ? 3.390 -3.463 2.134 1.00 98.62 78 LEU A C 1
ATOM 582 O O . LEU A 1 78 ? 4.482 -3.972 2.358 1.00 98.62 78 LEU A O 1
ATOM 586 N N . ILE A 1 79 ? 2.579 -3.046 3.110 1.00 98.25 79 ILE A N 1
ATOM 587 C CA . ILE A 1 79 ? 2.898 -3.200 4.540 1.00 98.25 79 ILE A CA 1
ATOM 588 C C . ILE A 1 79 ? 3.103 -4.677 4.921 1.00 98.25 79 ILE A C 1
ATOM 590 O O . ILE A 1 79 ? 4.237 -5.023 5.251 1.00 98.25 79 ILE A O 1
ATOM 594 N N . PRO A 1 80 ? 2.094 -5.565 4.813 1.00 97.88 80 PRO A N 1
ATOM 595 C CA . PRO A 1 80 ? 2.270 -6.970 5.181 1.00 97.88 80 PRO A CA 1
ATOM 596 C C . PRO A 1 80 ? 3.290 -7.671 4.275 1.00 97.88 80 PRO A C 1
ATOM 598 O O . PRO A 1 80 ? 4.051 -8.516 4.736 1.00 97.88 80 PRO A O 1
ATOM 601 N N . PHE A 1 81 ? 3.380 -7.272 3.001 1.00 98.44 81 PHE A N 1
ATOM 602 C CA . PHE A 1 81 ? 4.394 -7.786 2.080 1.00 98.44 81 PHE A CA 1
ATOM 603 C C . PHE A 1 81 ? 5.827 -7.520 2.570 1.00 98.44 81 PHE A C 1
ATOM 605 O O . PHE A 1 81 ? 6.637 -8.441 2.576 1.00 98.44 81 PHE A O 1
ATOM 612 N N . LEU A 1 82 ? 6.147 -6.294 3.000 1.00 98.19 82 LEU A N 1
ATOM 613 C CA . LEU A 1 82 ? 7.487 -5.946 3.492 1.00 98.19 82 LEU A CA 1
ATOM 614 C C . LEU A 1 82 ? 7.782 -6.521 4.882 1.00 98.19 82 LEU A C 1
ATOM 616 O O . LEU A 1 82 ? 8.939 -6.800 5.185 1.00 98.19 82 LEU A O 1
ATOM 620 N N . GLU A 1 83 ? 6.760 -6.722 5.715 1.00 96.06 83 GLU A N 1
ATOM 621 C CA . GLU A 1 83 ? 6.904 -7.419 7.000 1.00 96.06 83 GLU A CA 1
ATOM 622 C C . GLU A 1 83 ? 7.261 -8.903 6.800 1.00 96.06 83 GLU A C 1
ATOM 624 O O . GLU A 1 83 ? 8.091 -9.446 7.528 1.00 96.06 83 GLU A O 1
ATOM 629 N N . GLN A 1 84 ? 6.674 -9.551 5.789 1.00 96.81 84 GLN A N 1
ATOM 630 C CA . GLN A 1 84 ? 6.925 -10.960 5.457 1.00 96.81 84 GLN A CA 1
ATOM 631 C C . GLN A 1 84 ? 8.169 -11.159 4.578 1.00 96.81 84 GLN A C 1
ATOM 633 O O . GLN A 1 84 ? 8.810 -12.208 4.642 1.00 96.81 84 GLN A O 1
ATOM 638 N N . ASN A 1 85 ? 8.526 -10.162 3.765 1.00 97.31 85 ASN A N 1
ATOM 639 C CA . ASN A 1 85 ? 9.680 -10.182 2.873 1.00 97.31 85 ASN A CA 1
ATOM 640 C C . ASN A 1 85 ? 10.536 -8.910 3.052 1.00 97.31 85 ASN A C 1
ATOM 642 O O . ASN A 1 85 ? 10.412 -7.972 2.261 1.00 97.31 85 ASN A O 1
ATOM 646 N N . PRO A 1 86 ? 11.432 -8.867 4.062 1.00 96.44 86 PRO A N 1
ATOM 647 C CA . PRO A 1 86 ? 12.255 -7.685 4.357 1.00 96.44 86 PRO A CA 1
ATOM 648 C C . PRO A 1 86 ? 13.321 -7.362 3.298 1.00 96.44 86 PRO A C 1
ATOM 650 O O . PRO A 1 86 ? 13.918 -6.282 3.320 1.00 96.44 86 PRO A O 1
ATOM 653 N N . HIS A 1 87 ? 13.607 -8.293 2.382 1.00 97.25 87 HIS A N 1
ATOM 654 C CA . HIS A 1 87 ? 14.625 -8.149 1.335 1.00 97.25 87 HIS A CA 1
ATOM 655 C C . HIS A 1 87 ? 14.066 -8.552 -0.036 1.00 97.25 87 HIS A C 1
ATOM 657 O O . HIS A 1 87 ? 14.582 -9.480 -0.664 1.00 97.25 87 HIS A O 1
ATOM 663 N N . PRO A 1 88 ? 13.004 -7.878 -0.507 1.00 98.25 88 PRO A N 1
ATOM 664 C CA . PRO A 1 88 ? 12.318 -8.300 -1.710 1.00 98.25 88 PRO A CA 1
ATOM 665 C C . PRO A 1 88 ? 13.161 -7.983 -2.946 1.00 98.25 88 PRO A C 1
ATOM 667 O O . PRO A 1 88 ? 13.781 -6.920 -3.058 1.00 98.25 88 PRO A O 1
ATOM 670 N N . THR A 1 89 ? 13.148 -8.891 -3.916 1.00 98.62 89 THR A N 1
ATOM 671 C CA . THR A 1 89 ? 13.669 -8.598 -5.251 1.00 98.62 89 THR A CA 1
ATOM 672 C C . THR A 1 89 ? 12.726 -7.651 -5.994 1.00 98.62 89 THR A C 1
ATOM 674 O O . THR A 1 89 ? 11.579 -7.433 -5.602 1.00 98.62 89 THR A O 1
ATOM 677 N N . GLU A 1 90 ? 13.185 -7.071 -7.102 1.00 98.50 90 GLU A N 1
ATOM 678 C CA . GLU A 1 90 ? 12.304 -6.257 -7.944 1.00 98.50 90 GLU A CA 1
ATOM 679 C C . GLU A 1 90 ? 11.095 -7.045 -8.470 1.00 98.50 90 GLU A C 1
ATOM 681 O O . GLU A 1 90 ? 9.985 -6.509 -8.498 1.00 98.50 90 GLU A O 1
ATOM 686 N N . ASP A 1 91 ? 11.299 -8.308 -8.842 1.00 98.62 91 ASP A N 1
ATOM 687 C CA . ASP A 1 91 ? 10.226 -9.171 -9.330 1.00 98.62 91 ASP A CA 1
ATOM 688 C C . ASP A 1 91 ? 9.202 -9.461 -8.228 1.00 98.62 91 ASP A C 1
ATOM 690 O O . ASP A 1 91 ? 8.000 -9.372 -8.489 1.00 98.62 91 ASP A O 1
ATOM 694 N N . ASP A 1 92 ? 9.647 -9.686 -6.985 1.00 98.69 92 ASP A N 1
ATOM 695 C CA . ASP A 1 92 ? 8.746 -9.841 -5.833 1.00 98.69 92 ASP A CA 1
A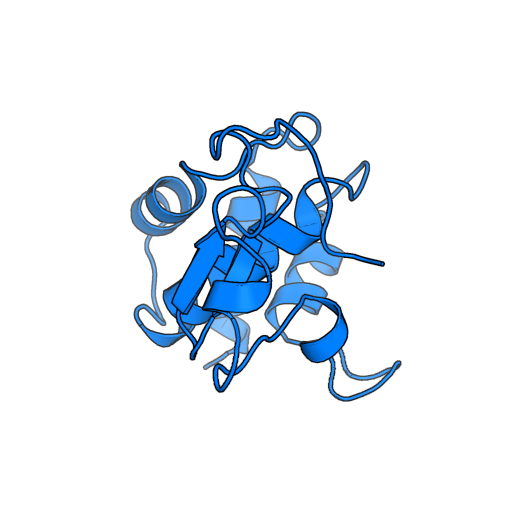TOM 696 C C . ASP A 1 92 ? 7.880 -8.591 -5.635 1.00 98.69 92 ASP A C 1
ATOM 698 O O . ASP A 1 92 ? 6.662 -8.686 -5.466 1.00 98.69 92 ASP A O 1
ATOM 702 N N . ILE A 1 93 ? 8.491 -7.402 -5.709 1.00 98.75 93 ILE A N 1
ATOM 703 C CA . ILE A 1 93 ? 7.782 -6.124 -5.560 1.00 98.75 93 ILE A CA 1
ATOM 704 C C . ILE A 1 93 ? 6.737 -5.965 -6.666 1.00 98.75 93 ILE A C 1
ATOM 706 O O . ILE A 1 93 ? 5.587 -5.611 -6.401 1.00 98.75 93 ILE A O 1
ATOM 710 N N . ARG A 1 94 ? 7.111 -6.226 -7.923 1.00 98.69 94 ARG A N 1
ATOM 711 C CA . ARG A 1 94 ? 6.186 -6.129 -9.061 1.00 98.69 94 ARG A CA 1
ATOM 712 C C . ARG A 1 94 ? 5.049 -7.136 -8.945 1.00 98.69 94 ARG A C 1
ATOM 714 O O . ARG A 1 94 ? 3.910 -6.794 -9.262 1.00 98.69 94 ARG A O 1
ATOM 721 N N . HIS A 1 95 ? 5.333 -8.338 -8.452 1.00 98.56 95 HIS A N 1
ATOM 722 C CA . HIS A 1 95 ? 4.316 -9.346 -8.198 1.00 98.56 95 HIS A CA 1
ATOM 723 C C . HIS A 1 95 ? 3.328 -8.891 -7.115 1.00 98.56 95 HIS A C 1
ATOM 725 O O . HIS A 1 95 ? 2.118 -8.932 -7.344 1.00 98.56 95 HIS A O 1
ATOM 731 N N . ALA A 1 96 ? 3.816 -8.352 -5.994 1.00 98.31 96 ALA A N 1
ATOM 732 C CA . ALA A 1 96 ? 2.975 -7.792 -4.931 1.00 98.31 96 ALA A CA 1
ATOM 733 C C . ALA A 1 96 ? 2.105 -6.615 -5.418 1.00 98.31 96 ALA A C 1
ATOM 735 O O . ALA A 1 96 ? 0.963 -6.437 -4.991 1.00 98.31 96 ALA A O 1
ATOM 736 N N . LEU A 1 97 ? 2.612 -5.823 -6.366 1.00 98.38 97 LEU A N 1
ATOM 737 C CA . LEU A 1 97 ? 1.883 -4.709 -6.974 1.00 98.38 97 LEU A CA 1
ATOM 738 C C . LEU A 1 97 ? 0.877 -5.130 -8.053 1.00 98.38 97 LEU A C 1
ATOM 740 O O . LEU A 1 97 ? 0.090 -4.286 -8.474 1.00 98.38 97 LEU A O 1
ATOM 744 N N . SER A 1 98 ? 0.849 -6.393 -8.491 1.00 97.19 98 SER A N 1
ATOM 745 C CA . SER A 1 98 ? -0.001 -6.846 -9.609 1.00 97.19 98 SER A CA 1
ATOM 746 C C . SER A 1 98 ? -1.500 -6.594 -9.396 1.00 97.19 98 SER A C 1
ATOM 748 O O . SER A 1 98 ? -2.243 -6.397 -10.356 1.00 97.19 98 SER A O 1
ATOM 750 N N . GLY A 1 99 ? -1.943 -6.527 -8.138 1.00 97.12 99 GLY A N 1
ATOM 751 C CA . GLY A 1 99 ? -3.307 -6.164 -7.766 1.00 97.12 99 GLY A CA 1
ATOM 752 C C . GLY A 1 99 ? -3.569 -4.657 -7.629 1.00 97.12 99 GLY A C 1
ATOM 753 O O . GLY A 1 99 ? -4.657 -4.279 -7.206 1.00 97.12 99 GLY A O 1
ATOM 754 N N . ASN A 1 100 ? -2.613 -3.773 -7.894 1.00 98.75 100 ASN A N 1
ATOM 755 C CA . ASN A 1 100 ? -2.780 -2.335 -7.700 1.00 98.75 100 ASN A CA 1
ATOM 756 C C . ASN A 1 100 ? -2.550 -1.581 -9.003 1.00 98.75 100 ASN A C 1
ATOM 758 O O . ASN A 1 100 ? -1.450 -1.564 -9.546 1.00 98.75 100 ASN A O 1
ATOM 762 N N . LEU A 1 101 ? -3.589 -0.901 -9.483 1.00 98.69 101 LEU A N 1
ATOM 763 C CA . LEU A 1 101 ? -3.515 -0.124 -10.710 1.00 98.69 101 LEU A CA 1
ATOM 764 C C . LEU A 1 101 ? -3.117 1.321 -10.414 1.00 98.69 101 LEU A C 1
ATOM 766 O O . LEU A 1 101 ? -3.826 2.063 -9.733 1.00 98.69 101 LEU A O 1
ATOM 770 N N . CYS A 1 102 ? -2.004 1.742 -11.007 1.00 98.69 102 CYS A N 1
ATOM 771 C CA . CYS A 1 102 ? -1.589 3.133 -11.076 1.00 98.69 102 CYS A CA 1
ATOM 772 C C . CYS A 1 102 ? -1.602 3.607 -12.530 1.00 98.69 102 CYS A C 1
ATOM 774 O O . CYS A 1 102 ? -0.980 3.001 -13.402 1.00 98.69 102 CYS A O 1
ATOM 776 N N . ARG A 1 103 ? -2.288 4.724 -12.800 1.00 98.62 103 ARG A N 1
ATOM 777 C CA . ARG A 1 103 ? -2.365 5.292 -14.154 1.00 98.62 103 ARG A CA 1
ATOM 778 C C . ARG A 1 103 ? -1.318 6.369 -14.441 1.00 98.62 103 ARG A C 1
ATOM 780 O O . ARG A 1 103 ? -1.148 6.739 -15.596 1.00 98.62 103 ARG A O 1
ATOM 787 N N . CYS A 1 104 ? -0.632 6.866 -13.415 1.00 98.62 104 CYS A N 1
ATOM 788 C CA . CYS A 1 104 ? 0.178 8.080 -13.521 1.00 98.62 104 CYS A CA 1
ATOM 789 C C . CYS A 1 104 ? 1.690 7.811 -13.511 1.00 98.62 104 CYS A C 1
ATOM 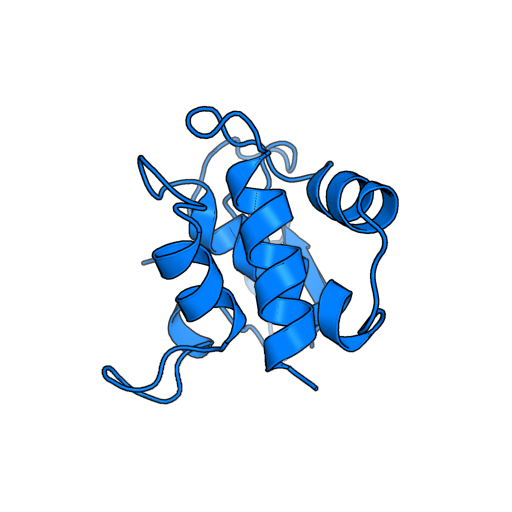791 O O . CYS A 1 104 ? 2.421 8.406 -14.292 1.00 98.62 104 CYS A O 1
ATOM 793 N N . THR A 1 105 ? 2.177 6.915 -12.647 1.00 98.06 105 THR A N 1
ATOM 794 C CA . THR A 1 105 ? 3.619 6.821 -12.339 1.00 98.06 105 THR A CA 1
ATOM 795 C C . THR A 1 105 ? 4.420 5.918 -13.274 1.00 98.06 105 THR A C 1
ATOM 797 O O . THR A 1 105 ? 5.643 5.988 -13.269 1.00 98.06 105 THR A O 1
ATOM 800 N N . GLY A 1 106 ? 3.770 5.020 -14.023 1.00 97.88 106 GLY A N 1
ATOM 801 C CA . GLY A 1 106 ? 4.474 3.974 -14.778 1.00 97.88 106 GLY A CA 1
ATOM 802 C C . GLY A 1 106 ? 5.165 2.917 -13.898 1.00 97.88 106 GLY A C 1
ATOM 803 O O . GLY A 1 106 ? 5.980 2.150 -14.397 1.00 97.88 106 GLY A O 1
ATOM 804 N N . TYR A 1 107 ? 4.835 2.859 -12.602 1.00 98.62 107 TYR A N 1
ATOM 805 C CA . TYR A 1 107 ? 5.307 1.896 -11.592 1.00 98.62 107 TYR A CA 1
ATOM 806 C C . TYR A 1 107 ? 6.781 1.945 -11.186 1.00 98.62 107 TYR A C 1
ATOM 808 O O . TYR A 1 107 ? 7.065 1.569 -10.054 1.00 98.62 107 TYR A O 1
ATOM 816 N N . GLN A 1 108 ? 7.710 2.417 -12.020 1.00 98.62 108 GLN A N 1
ATOM 817 C CA . GLN A 1 108 ? 9.139 2.352 -11.678 1.00 98.62 108 GLN A CA 1
ATOM 818 C C . GLN A 1 108 ? 9.462 3.067 -10.357 1.00 98.62 108 GLN A C 1
ATOM 820 O O . GLN A 1 108 ? 10.025 2.461 -9.454 1.00 98.62 108 GLN A O 1
ATOM 825 N N . HIS A 1 109 ? 8.983 4.298 -10.179 1.00 98.56 109 HIS A N 1
ATOM 826 C CA . HIS A 1 109 ? 9.191 5.045 -8.934 1.00 98.56 109 HIS A CA 1
ATOM 827 C C . HIS A 1 109 ? 8.481 4.439 -7.713 1.00 98.56 109 HIS A C 1
ATOM 829 O O . HIS A 1 109 ? 8.911 4.645 -6.583 1.00 98.56 109 HIS A O 1
ATOM 835 N N . ILE A 1 110 ? 7.413 3.659 -7.920 1.00 98.88 110 ILE A N 1
ATOM 836 C CA . ILE A 1 110 ? 6.789 2.881 -6.839 1.00 98.88 110 ILE A CA 1
ATOM 837 C C . ILE A 1 110 ? 7.733 1.747 -6.427 1.00 98.88 110 ILE A C 1
ATOM 839 O O . ILE A 1 110 ? 7.968 1.552 -5.240 1.00 98.88 110 ILE A O 1
ATOM 843 N N . VAL A 1 111 ? 8.302 1.023 -7.394 1.00 98.81 111 VAL A N 1
ATOM 844 C CA . VAL A 1 111 ? 9.279 -0.045 -7.134 1.00 98.81 111 VAL A CA 1
ATOM 845 C C . VAL A 1 111 ? 10.504 0.507 -6.400 1.00 98.81 111 VAL A C 1
ATOM 847 O O . VAL A 1 111 ? 10.930 -0.074 -5.403 1.00 98.81 111 VAL A O 1
ATOM 850 N N . ASP A 1 112 ? 11.029 1.651 -6.838 1.00 98.75 112 ASP A N 1
ATOM 851 C CA . ASP A 1 112 ? 12.177 2.303 -6.201 1.00 98.75 112 ASP A CA 1
ATOM 852 C C . ASP A 1 112 ? 11.851 2.729 -4.756 1.00 98.75 112 ASP A C 1
ATOM 854 O O . ASP A 1 112 ? 12.647 2.492 -3.844 1.00 98.75 112 ASP A O 1
ATOM 858 N N . ALA A 1 113 ? 10.648 3.271 -4.517 1.00 98.81 113 ALA A N 1
ATOM 859 C CA . ALA A 1 113 ? 10.166 3.609 -3.177 1.00 98.81 113 ALA A CA 1
ATOM 860 C C . ALA A 1 113 ? 10.080 2.383 -2.255 1.00 98.81 113 ALA A C 1
ATOM 862 O O . ALA A 1 113 ? 10.419 2.473 -1.075 1.00 98.81 113 ALA A O 1
ATOM 863 N N . VAL A 1 114 ? 9.638 1.235 -2.776 1.00 98.75 114 VAL A N 1
ATOM 864 C CA . VAL A 1 114 ? 9.535 -0.012 -2.004 1.00 98.75 114 VAL A CA 1
ATOM 865 C C . VAL A 1 114 ? 10.918 -0.531 -1.624 1.00 98.75 114 VAL A C 1
ATOM 867 O O . VAL A 1 114 ? 11.132 -0.861 -0.460 1.00 98.75 114 VAL A O 1
ATOM 870 N N . LYS A 1 115 ? 11.877 -0.538 -2.560 1.00 98.62 115 LYS A N 1
ATOM 871 C CA . LYS A 1 115 ? 13.273 -0.907 -2.267 1.00 98.62 115 LYS A CA 1
ATOM 872 C C . LYS A 1 115 ? 13.863 -0.005 -1.182 1.00 98.62 115 LYS A C 1
ATOM 874 O O . LYS A 1 115 ? 14.420 -0.496 -0.208 1.00 98.62 115 LYS A O 1
ATOM 879 N N . LEU A 1 116 ? 13.674 1.310 -1.305 1.00 98.75 116 LEU A N 1
ATOM 880 C CA . LEU A 1 116 ? 14.131 2.275 -0.304 1.00 98.75 116 LEU A CA 1
ATOM 881 C C . LEU A 1 116 ? 13.462 2.061 1.063 1.00 98.75 116 LEU A C 1
ATOM 883 O O . LEU A 1 116 ? 14.113 2.180 2.097 1.00 98.75 116 LEU A O 1
ATOM 887 N N . ALA A 1 117 ? 12.166 1.743 1.092 1.00 98.50 117 ALA A N 1
ATOM 888 C CA . ALA A 1 117 ? 11.465 1.407 2.328 1.00 98.50 117 ALA A CA 1
ATOM 889 C C . ALA A 1 117 ? 12.023 0.136 2.980 1.00 98.50 117 ALA A C 1
ATOM 891 O O . ALA A 1 117 ? 12.246 0.146 4.187 1.00 98.50 117 ALA A O 1
ATOM 892 N N . ALA A 1 118 ? 12.309 -0.907 2.197 1.00 98.31 118 ALA A N 1
ATOM 893 C CA . ALA A 1 118 ? 12.899 -2.149 2.693 1.00 98.31 118 ALA A CA 1
ATOM 894 C C . ALA A 1 118 ? 14.264 -1.912 3.365 1.00 98.31 118 ALA A C 1
ATOM 896 O O . ALA A 1 118 ? 14.537 -2.470 4.422 1.00 98.31 118 ALA A O 1
ATOM 897 N N . GLU A 1 119 ? 15.096 -1.022 2.811 1.00 97.56 119 GLU A N 1
ATOM 898 C CA . GLU A 1 119 ? 16.363 -0.614 3.437 1.00 97.56 119 GLU A CA 1
ATOM 899 C C . GLU A 1 119 ? 16.156 0.134 4.767 1.00 97.56 119 GLU A C 1
ATOM 901 O O . GLU A 1 119 ? 16.907 -0.082 5.715 1.00 97.56 119 GLU A O 1
ATOM 906 N N . LYS A 1 120 ? 15.137 1.002 4.853 1.00 96.88 120 LYS A N 1
ATOM 907 C CA . LYS A 1 120 ? 14.837 1.813 6.049 1.00 96.88 120 LYS A CA 1
ATOM 908 C C . LYS A 1 120 ? 14.115 1.059 7.165 1.00 96.88 120 LYS A C 1
ATOM 910 O O . LYS A 1 120 ? 14.112 1.534 8.295 1.00 96.88 120 LYS A O 1
ATOM 915 N N . MET A 1 121 ? 13.441 -0.040 6.839 1.00 94.56 121 MET A N 1
ATOM 916 C CA . MET A 1 121 ? 12.699 -0.874 7.792 1.00 94.56 121 MET A CA 1
ATOM 917 C C . MET A 1 121 ? 13.573 -1.955 8.447 1.00 94.56 121 MET A C 1
ATOM 919 O O . MET A 1 121 ? 13.049 -2.758 9.216 1.00 94.56 121 MET A O 1
ATOM 923 N N . ARG A 1 122 ? 14.875 -1.979 8.134 1.00 83.69 122 ARG A N 1
ATOM 924 C CA . ARG A 1 122 ? 15.868 -2.835 8.791 1.00 83.69 122 ARG A CA 1
ATOM 925 C C . ARG A 1 122 ? 16.082 -2.482 10.259 1.00 83.69 122 ARG A C 1
ATOM 927 O O . ARG A 1 122 ? 15.985 -1.284 10.606 1.00 83.69 122 ARG A O 1
#

Secondary structure (DSSP, 8-state):
--S--S-SSSSS-TTEEEETTEEEEGGGS-GGGGTT--EE-GGGTSSSSS---HHHHHHHHTT--SS-SSHHHHHHHHHHHHHH-SS--HHHHHHHGGG---SSSTTHHHHHHHHHHHHHT-

pLDDT: mean 97.54, std 2.56, range [83.69, 98.88]